Protein AF-A0A969D0G8-F1 (afdb_monomer)

pLDDT: mean 72.3, std 18.14, range [30.75, 92.81]

Foldseek 3Di:
DCDPVNLVCQQCQNPDWDWDDDPHDTAIFGHHHPVLLVVQLVVLVVVLVPDDPVQNDPLSSVLSSLLSRQQVRRDDDPPPDGDGDDSVNSVPDDSVVSVVVSVVVVVSNCVSQPALVPDDPVVNVVVVVVCVVCVPCPVVPDDDPPDDDDPPPPDPD

Nearest PDB structures (foldseek):
  7wb4-assembly1_G  TM=1.552E-01  e=5.369E+00  Xenopus laevis

Secondary structure (DSSP, 8-state):
---HHHHHHHHTTSS--EEEEETTEEEEE-PPPHHHHHHHHHHHHHHHHHS-GGG--HHHHHHHHHHHHHHHHHSPSS-TTSPP--HHHHHTS-HHHHHHHHHHHHHHHHHHS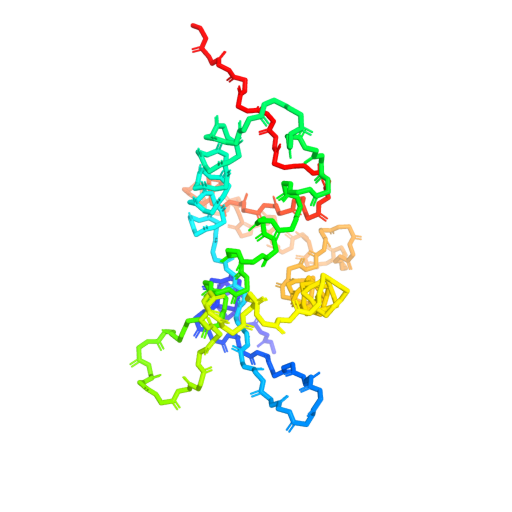--GGGS-HHHHHHHHHHHHH-TTSGGG------SSSPPP-----

Sequence (157 aa):
MVEFAQLENMRLGVDYKAPVQLRGFTLTLRPLSVAETIQICSEVNQEWLKLPEFARTGIMQNTLMAQKTLVKASTPSPDIYSPQITEMVLQNMTPDEIIFLYNEYRIICERVNPSLEELPRDKLDELVEEIKKNKFTRDRLIFFAIGESCPPFIKQS

Solvent-accessible surface area (backbone atoms only — not comparable to full-atom values): 9476 Å² total; per-residue (Å²): 132,84,52,70,68,55,52,51,32,29,42,51,27,74,75,37,71,46,80,46,78,56,98,91,44,79,38,50,36,27,42,64,31,68,70,56,50,52,48,45,55,52,52,42,50,56,53,49,69,71,45,58,76,94,64,63,42,72,67,51,52,52,49,49,44,38,50,53,49,49,32,58,24,18,51,69,70,95,64,89,78,68,75,59,51,46,71,72,59,57,71,74,47,55,71,68,57,50,51,49,53,40,48,54,51,48,55,55,40,41,74,61,54,63,57,77,86,76,48,57,66,73,59,48,53,52,52,52,53,54,46,66,73,37,72,83,48,62,90,65,68,79,80,81,77,93,61,84,73,82,76,76,84,74,77,84,124

Radius of gyration: 17.48 Å; Cα contacts (8 Å, |Δi|>4): 129; chains: 1; bounding box: 47×29×49 Å

Structure (mmCIF, N/CA/C/O backbone):
data_AF-A0A969D0G8-F1
#
_entry.id   AF-A0A969D0G8-F1
#
loop_
_atom_site.group_PDB
_atom_site.id
_atom_site.type_symbol
_atom_site.label_atom_id
_atom_site.label_alt_id
_atom_site.label_comp_id
_atom_site.label_asym_id
_atom_site.label_entity_id
_atom_site.label_seq_id
_atom_site.pdbx_PDB_ins_code
_atom_site.Cartn_x
_atom_site.Cartn_y
_atom_site.Cartn_z
_atom_site.occupancy
_atom_site.B_iso_or_equiv
_atom_site.auth_seq_id
_atom_site.auth_comp_id
_atom_site.auth_asym_id
_atom_site.auth_atom_id
_atom_site.pdbx_PDB_model_num
ATOM 1 N N . MET A 1 1 ? 11.015 -8.004 -25.231 1.00 43.97 1 MET A N 1
ATOM 2 C CA . MET A 1 1 ? 11.940 -7.316 -24.310 1.00 43.97 1 MET A CA 1
ATOM 3 C C . MET A 1 1 ? 11.151 -6.198 -23.665 1.00 43.97 1 MET A C 1
ATOM 5 O O . MET A 1 1 ? 10.588 -5.410 -24.405 1.00 43.97 1 MET A O 1
ATOM 9 N N . VAL A 1 2 ? 11.007 -6.201 -22.340 1.00 47.03 2 VAL A N 1
ATOM 10 C CA . VAL A 1 2 ? 10.429 -5.062 -21.608 1.00 47.03 2 VAL A CA 1
ATOM 11 C C . VAL A 1 2 ? 11.607 -4.140 -21.325 1.00 47.03 2 VAL A C 1
ATOM 13 O O . VAL A 1 2 ? 12.537 -4.559 -20.638 1.00 47.03 2 VAL A O 1
ATOM 16 N N . GLU A 1 3 ? 11.633 -2.966 -21.950 1.00 57.12 3 GLU A N 1
ATOM 17 C CA . GLU A 1 3 ? 12.710 -1.987 -21.772 1.00 57.12 3 GLU A CA 1
ATOM 18 C C . GLU A 1 3 ? 12.730 -1.501 -20.314 1.00 57.12 3 GLU A C 1
ATOM 20 O O . GLU A 1 3 ? 11.678 -1.364 -19.691 1.00 57.12 3 GLU A O 1
ATOM 25 N N . PHE A 1 4 ? 13.911 -1.239 -19.748 1.00 56.66 4 PHE A N 1
ATOM 26 C CA . PHE A 1 4 ? 14.074 -0.798 -18.352 1.00 56.66 4 PHE A CA 1
ATOM 27 C C . PHE A 1 4 ? 13.173 0.402 -17.997 1.00 56.66 4 PHE A C 1
ATOM 29 O O . PHE A 1 4 ? 12.558 0.430 -16.931 1.00 56.66 4 PHE A O 1
ATOM 36 N N . ALA A 1 5 ? 12.994 1.331 -18.941 1.00 54.06 5 ALA A N 1
ATOM 37 C CA . ALA A 1 5 ? 12.081 2.467 -18.816 1.00 54.06 5 ALA A CA 1
ATOM 38 C C . ALA A 1 5 ? 10.612 2.047 -18.606 1.00 54.06 5 ALA A C 1
ATOM 40 O O . ALA A 1 5 ? 9.887 2.676 -17.842 1.00 54.06 5 ALA A O 1
ATOM 41 N N . GLN A 1 6 ? 10.175 0.950 -19.229 1.00 53.09 6 GLN A N 1
ATOM 42 C CA . GLN A 1 6 ? 8.824 0.418 -19.072 1.00 53.09 6 GLN A CA 1
ATOM 43 C C . GLN A 1 6 ? 8.626 -0.183 -17.672 1.00 53.09 6 GLN A C 1
ATOM 45 O O . GLN A 1 6 ? 7.594 0.047 -17.050 1.00 53.09 6 GLN A O 1
ATOM 50 N N . LEU A 1 7 ? 9.629 -0.882 -17.126 1.00 57.88 7 LEU A N 1
ATOM 51 C CA . LEU A 1 7 ? 9.601 -1.360 -15.735 1.00 57.88 7 LEU A CA 1
ATOM 52 C C . LEU A 1 7 ? 9.596 -0.203 -14.728 1.00 57.88 7 LEU A C 1
ATOM 54 O O . LEU A 1 7 ? 8.878 -0.260 -13.731 1.00 57.88 7 LEU A O 1
ATOM 58 N N . GLU A 1 8 ? 10.359 0.859 -14.983 1.00 58.69 8 GLU A N 1
ATOM 59 C CA . GLU A 1 8 ? 10.388 2.049 -14.128 1.00 58.69 8 GLU A CA 1
ATOM 60 C C . GLU A 1 8 ? 9.043 2.794 -14.162 1.00 58.69 8 GLU A C 1
ATOM 62 O O . GLU A 1 8 ? 8.497 3.122 -13.109 1.00 58.69 8 GLU A O 1
ATOM 67 N N . ASN A 1 9 ? 8.422 2.939 -15.336 1.00 58.00 9 ASN A N 1
ATOM 68 C CA . ASN A 1 9 ? 7.080 3.513 -15.466 1.00 58.00 9 ASN A CA 1
ATOM 69 C C . ASN A 1 9 ? 5.995 2.670 -14.780 1.00 58.00 9 ASN A C 1
ATOM 71 O O . ASN A 1 9 ? 5.063 3.220 -14.185 1.00 58.00 9 ASN A O 1
ATOM 75 N N . MET A 1 10 ? 6.103 1.338 -14.832 1.00 59.94 10 MET A N 1
ATOM 76 C CA . MET A 1 10 ? 5.208 0.441 -14.097 1.00 59.94 10 MET A CA 1
ATOM 77 C C . MET A 1 10 ? 5.383 0.598 -12.580 1.00 59.94 10 MET A C 1
ATOM 79 O O . MET A 1 10 ? 4.391 0.670 -11.856 1.00 59.94 10 MET A O 1
ATOM 83 N N . ARG A 1 11 ? 6.627 0.722 -12.098 1.00 59.34 11 ARG A N 1
ATOM 84 C CA . ARG A 1 11 ? 6.957 0.941 -10.675 1.00 59.34 11 ARG A CA 1
ATOM 85 C C . ARG A 1 11 ? 6.510 2.301 -10.152 1.00 59.34 11 ARG A C 1
ATOM 87 O O . ARG A 1 11 ? 6.150 2.420 -8.988 1.00 59.34 11 ARG A O 1
ATOM 94 N N . LEU A 1 12 ? 6.515 3.319 -11.006 1.00 60.12 12 LEU A N 1
ATOM 95 C CA . LEU A 1 12 ? 6.008 4.651 -10.682 1.00 60.12 12 LEU A CA 1
ATOM 96 C C . LEU A 1 12 ? 4.475 4.745 -10.791 1.00 60.12 12 LEU A C 1
ATOM 98 O O . LEU A 1 12 ? 3.910 5.802 -10.515 1.00 60.12 12 LEU A O 1
ATOM 102 N N . GLY A 1 13 ? 3.796 3.663 -11.197 1.00 55.19 13 GLY A N 1
ATOM 103 C CA . GLY A 1 13 ? 2.347 3.650 -11.401 1.00 55.19 13 GLY A CA 1
ATOM 104 C C . GLY A 1 13 ? 1.882 4.544 -12.553 1.00 55.19 13 GLY A C 1
ATOM 105 O O . GLY A 1 13 ? 0.709 4.914 -12.599 1.00 55.19 13 GLY A O 1
ATOM 106 N N . VAL A 1 14 ? 2.793 4.908 -13.462 1.00 60.50 14 VAL A N 1
ATOM 107 C CA . VAL A 1 14 ? 2.511 5.745 -14.636 1.00 60.50 14 VAL A CA 1
ATOM 108 C C . VAL A 1 14 ? 1.756 4.922 -15.681 1.00 60.50 14 VAL A C 1
ATOM 110 O O . VAL A 1 14 ? 0.711 5.363 -16.153 1.00 60.50 14 VAL A O 1
ATOM 113 N N . ASP A 1 15 ? 2.216 3.692 -15.938 1.00 61.50 15 ASP A N 1
ATOM 114 C CA . ASP A 1 15 ? 1.677 2.831 -17.005 1.00 61.50 15 ASP A CA 1
ATOM 115 C C . ASP A 1 15 ? 0.972 1.560 -16.495 1.00 61.50 15 ASP A C 1
ATOM 117 O O . ASP A 1 15 ? 0.238 0.916 -17.246 1.00 61.50 15 ASP A O 1
ATOM 121 N N . TYR A 1 16 ? 1.159 1.179 -15.224 1.00 69.75 16 TYR A N 1
ATOM 122 C CA . TYR A 1 16 ? 0.547 -0.034 -14.673 1.00 69.75 16 TYR A CA 1
ATOM 123 C C . TYR A 1 16 ? -0.677 0.278 -13.817 1.00 69.75 16 TYR A C 1
ATOM 125 O O . TYR A 1 16 ? -0.577 0.836 -12.723 1.00 69.75 16 TYR A O 1
ATOM 133 N N . LYS A 1 17 ? -1.838 -0.130 -14.326 1.00 77.12 17 LYS A N 1
ATOM 134 C CA . LYS A 1 17 ? -3.137 -0.042 -13.664 1.00 77.12 17 LYS A CA 1
ATOM 135 C C . LYS A 1 17 ? -3.738 -1.446 -13.635 1.00 77.12 17 LYS A C 1
ATOM 137 O O . LYS A 1 17 ? -3.887 -2.071 -14.683 1.00 77.12 17 LYS A O 1
ATOM 142 N N . ALA A 1 18 ? -4.065 -1.946 -12.451 1.00 81.38 18 ALA A N 1
ATOM 143 C CA . ALA A 1 18 ? -4.612 -3.280 -12.259 1.00 81.38 18 ALA A CA 1
ATOM 144 C C . ALA A 1 18 ? -6.055 -3.199 -11.732 1.00 81.38 18 ALA A C 1
ATOM 146 O O . ALA A 1 18 ? -6.307 -2.481 -10.758 1.00 81.38 18 ALA A O 1
ATOM 147 N N . PRO A 1 19 ? -7.010 -3.910 -12.360 1.00 84.56 19 PRO A N 1
ATOM 148 C CA . PRO A 1 19 ? -8.371 -3.985 -11.862 1.00 84.56 19 PRO A CA 1
ATOM 149 C C . PRO A 1 19 ? -8.454 -4.946 -10.667 1.00 84.56 19 PRO A C 1
ATOM 151 O O . PRO A 1 19 ? -8.012 -6.090 -10.753 1.00 84.56 19 PRO A O 1
ATOM 154 N N . VAL A 1 20 ? -9.070 -4.500 -9.577 1.00 85.38 20 VAL A N 1
ATOM 155 C CA . VAL A 1 20 ? -9.426 -5.301 -8.400 1.00 85.38 20 VAL A CA 1
ATOM 156 C C . VAL A 1 20 ? -10.944 -5.359 -8.307 1.00 85.38 20 VAL A C 1
ATOM 158 O O . VAL A 1 20 ? -11.614 -4.328 -8.367 1.00 85.38 20 VAL A O 1
ATOM 161 N N . GLN A 1 21 ? -11.502 -6.561 -8.178 1.00 82.88 21 GLN A N 1
ATOM 162 C CA . GLN A 1 21 ? -12.945 -6.750 -8.050 1.00 82.88 21 GLN A CA 1
ATOM 163 C C . GLN A 1 21 ? -13.342 -6.946 -6.589 1.00 82.88 21 GLN A C 1
ATOM 165 O O . GLN A 1 21 ? -12.791 -7.797 -5.897 1.00 82.88 21 GLN A O 1
ATOM 170 N N . LEU A 1 22 ? -14.352 -6.201 -6.142 1.00 81.75 22 LEU A N 1
ATOM 171 C CA . LEU A 1 22 ? -14.972 -6.374 -4.832 1.00 81.75 22 LEU A CA 1
ATOM 172 C C . LEU A 1 22 ? -16.491 -6.252 -4.962 1.00 81.75 22 LEU A C 1
ATOM 174 O O . LEU A 1 22 ? -16.998 -5.231 -5.422 1.00 81.75 22 LEU A O 1
ATOM 178 N N . ARG A 1 23 ? -17.226 -7.297 -4.554 1.00 76.19 23 ARG A N 1
ATOM 179 C CA . ARG A 1 23 ? -18.706 -7.323 -4.498 1.00 76.19 23 ARG A CA 1
ATOM 180 C C . ARG A 1 23 ? -19.405 -6.803 -5.773 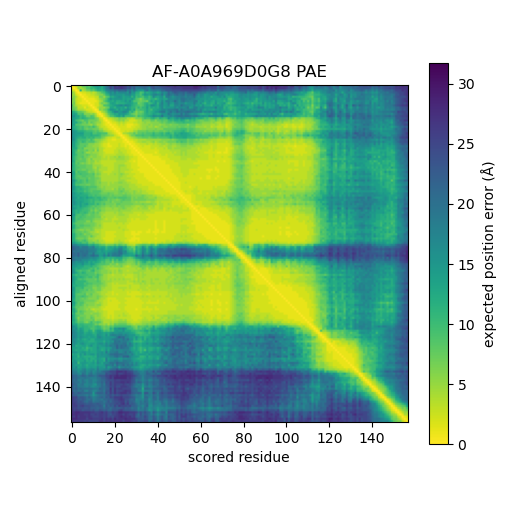1.00 76.19 23 ARG A C 1
ATOM 182 O O . ARG A 1 23 ? -20.432 -6.139 -5.695 1.00 76.19 23 ARG A O 1
ATOM 189 N N . GLY A 1 24 ? -18.851 -7.113 -6.948 1.00 74.94 24 GLY A N 1
ATOM 190 C CA . GLY A 1 24 ? -19.417 -6.715 -8.244 1.00 74.94 24 GLY A CA 1
ATOM 191 C C . GLY A 1 24 ? -18.999 -5.328 -8.747 1.00 74.94 24 GLY A C 1
ATOM 192 O O . GLY A 1 24 ? -19.413 -4.935 -9.834 1.00 74.94 24 GLY A O 1
ATOM 193 N N . PHE A 1 25 ? -18.148 -4.607 -8.014 1.00 76.00 25 PHE A N 1
ATOM 194 C CA . PHE A 1 25 ? -17.510 -3.374 -8.473 1.00 76.00 25 PHE A CA 1
ATOM 195 C C . PHE A 1 25 ? -16.063 -3.652 -8.879 1.00 76.00 25 PHE A C 1
ATOM 197 O O . PHE A 1 25 ? -15.372 -4.439 -8.234 1.00 76.00 25 PHE A O 1
ATOM 204 N N . THR A 1 26 ? -15.605 -3.002 -9.950 1.00 81.00 26 THR A N 1
ATOM 205 C CA . THR A 1 26 ? -14.203 -3.054 -10.386 1.00 81.00 26 THR A CA 1
ATOM 206 C C . THR A 1 26 ? -13.535 -1.729 -10.056 1.00 81.00 26 THR A C 1
ATOM 208 O O . THR A 1 26 ? -13.987 -0.673 -10.497 1.00 81.00 26 THR A O 1
ATOM 211 N N . LEU A 1 27 ? -12.469 -1.800 -9.271 1.00 82.44 27 LEU A N 1
ATOM 212 C CA . LEU A 1 27 ? -11.631 -0.680 -8.872 1.00 82.44 27 LEU A CA 1
ATOM 213 C C . LEU A 1 27 ? -10.321 -0.765 -9.636 1.00 82.44 27 LEU A C 1
ATOM 215 O O . LEU A 1 27 ? -9.783 -1.851 -9.813 1.00 82.44 27 LEU A O 1
ATOM 219 N N . THR A 1 28 ? -9.787 0.368 -10.065 1.00 84.75 28 THR A N 1
ATOM 220 C CA . THR A 1 28 ? -8.488 0.404 -10.736 1.00 84.75 28 THR A CA 1
ATOM 221 C C . THR A 1 28 ? -7.456 0.931 -9.759 1.00 84.75 28 THR A C 1
ATOM 223 O O . THR A 1 28 ? -7.570 2.065 -9.301 1.00 84.75 28 THR A O 1
ATOM 226 N N . LEU A 1 29 ? -6.451 0.117 -9.445 1.00 86.56 29 LEU A N 1
ATOM 227 C CA . LEU A 1 29 ? -5.351 0.497 -8.566 1.00 86.56 29 LEU A CA 1
ATOM 228 C C . LEU A 1 29 ? -4.053 0.604 -9.357 1.00 86.56 29 LEU A C 1
ATOM 230 O O . LEU A 1 29 ? -3.801 -0.189 -10.266 1.00 86.56 29 LEU A O 1
ATOM 234 N N . ARG A 1 30 ? -3.207 1.561 -8.982 1.00 86.19 30 ARG A N 1
ATOM 235 C CA . ARG A 1 30 ? -1.826 1.652 -9.463 1.00 86.19 30 ARG A CA 1
ATOM 236 C C . ARG A 1 30 ? -0.838 1.467 -8.313 1.00 86.19 30 ARG A C 1
ATOM 238 O O . ARG A 1 30 ? -1.141 1.893 -7.198 1.00 86.19 30 ARG A O 1
ATOM 245 N N . PRO A 1 31 ? 0.353 0.912 -8.577 1.00 84.88 31 PRO A N 1
ATOM 246 C CA . PRO A 1 31 ? 1.470 0.985 -7.649 1.00 84.88 31 PRO A CA 1
ATOM 247 C C . PRO A 1 31 ? 1.774 2.441 -7.288 1.00 84.88 31 PRO A C 1
ATOM 249 O O . PRO A 1 31 ? 1.722 3.336 -8.138 1.00 84.88 31 PRO A O 1
ATOM 252 N N . LEU A 1 32 ? 2.078 2.681 -6.018 1.00 83.81 32 LEU A N 1
ATOM 253 C CA . LEU A 1 32 ? 2.500 3.993 -5.552 1.00 83.81 32 LEU A CA 1
ATOM 254 C C . LEU A 1 32 ? 4.008 4.159 -5.681 1.00 83.81 32 LEU A C 1
ATOM 256 O O . LEU A 1 32 ? 4.781 3.238 -5.421 1.00 83.81 32 LEU A O 1
ATOM 260 N N . SER A 1 33 ? 4.427 5.378 -6.008 1.00 79.50 33 SER A N 1
ATOM 261 C CA . SER A 1 33 ? 5.837 5.744 -5.945 1.00 79.50 33 SER A CA 1
ATOM 262 C C . SER A 1 33 ? 6.344 5.778 -4.493 1.00 79.50 33 SER A C 1
ATOM 264 O O . SER A 1 33 ? 5.577 5.824 -3.524 1.00 79.50 33 SER A O 1
ATOM 266 N N . VAL A 1 34 ? 7.668 5.808 -4.319 1.00 75.75 34 VAL A N 1
ATOM 267 C CA . VAL A 1 34 ? 8.291 5.936 -2.987 1.00 75.75 34 VAL A CA 1
ATOM 268 C C . VAL A 1 34 ? 7.907 7.232 -2.305 1.00 75.75 34 VAL A C 1
ATOM 270 O O . VAL A 1 34 ? 7.601 7.223 -1.118 1.00 75.75 34 VAL A O 1
ATOM 273 N N . ALA A 1 35 ? 7.900 8.339 -3.047 1.00 78.50 35 ALA A N 1
ATOM 274 C CA . ALA A 1 35 ? 7.533 9.636 -2.496 1.00 78.50 35 ALA A CA 1
ATOM 275 C C . ALA A 1 35 ? 6.105 9.606 -1.933 1.00 78.50 35 ALA A C 1
ATOM 277 O O . ALA A 1 35 ? 5.869 10.082 -0.825 1.00 78.50 35 ALA A O 1
ATOM 278 N N . GLU A 1 36 ? 5.178 8.967 -2.649 1.00 83.88 36 GLU A N 1
ATOM 279 C CA . GLU A 1 36 ? 3.798 8.797 -2.190 1.00 83.88 36 GLU A CA 1
ATOM 280 C C . GLU A 1 36 ? 3.705 7.867 -0.979 1.00 83.88 36 GLU A C 1
ATOM 282 O O . GLU A 1 36 ? 2.997 8.176 -0.026 1.00 83.88 36 GLU A O 1
ATOM 287 N N . THR A 1 37 ? 4.456 6.765 -0.971 1.00 84.81 37 THR A N 1
ATOM 288 C CA . THR A 1 37 ? 4.497 5.839 0.172 1.00 84.81 37 THR A CA 1
ATOM 289 C C . THR A 1 37 ? 5.061 6.510 1.430 1.00 84.81 37 THR A C 1
ATOM 291 O O . THR A 1 37 ? 4.496 6.367 2.514 1.00 84.81 37 THR A O 1
ATOM 294 N N . ILE A 1 38 ? 6.138 7.293 1.305 1.00 83.81 38 ILE A N 1
ATOM 295 C CA . ILE A 1 38 ? 6.719 8.065 2.415 1.00 83.81 38 ILE A CA 1
ATOM 296 C C . ILE A 1 38 ? 5.723 9.111 2.917 1.00 83.81 38 ILE A C 1
ATOM 298 O O . ILE A 1 38 ? 5.555 9.262 4.130 1.00 83.81 38 ILE A O 1
ATOM 302 N N . GLN A 1 39 ? 5.048 9.810 2.000 1.00 86.44 39 GLN A N 1
ATOM 303 C CA . GLN A 1 39 ? 4.005 10.770 2.348 1.00 86.44 39 GLN A CA 1
ATOM 304 C C . GLN A 1 39 ? 2.897 10.092 3.165 1.00 86.44 39 GLN A C 1
ATOM 306 O O . GLN A 1 39 ? 2.556 10.582 4.239 1.00 86.44 39 GLN A O 1
ATOM 311 N N . ILE A 1 40 ? 2.414 8.928 2.724 1.00 89.44 40 ILE A N 1
ATOM 312 C CA . ILE A 1 40 ? 1.397 8.156 3.447 1.00 89.44 40 ILE A CA 1
ATOM 313 C C . ILE A 1 40 ? 1.899 7.722 4.829 1.00 89.44 40 ILE A C 1
ATOM 315 O O . ILE A 1 40 ? 1.195 7.943 5.809 1.00 89.44 40 ILE A O 1
ATOM 319 N N . CYS A 1 41 ? 3.114 7.166 4.955 1.00 88.12 41 CYS A N 1
ATOM 320 C CA . CYS A 1 41 ? 3.682 6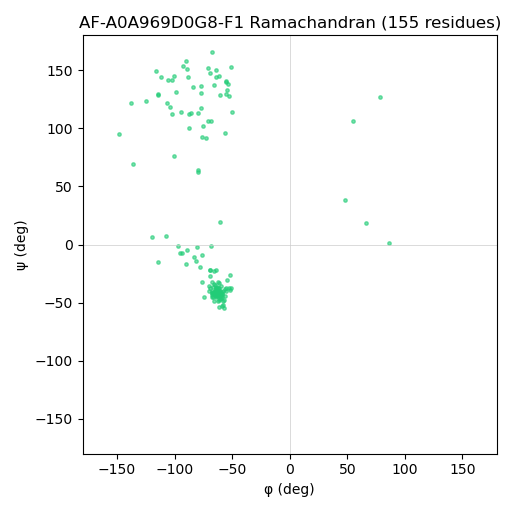.826 6.272 1.00 88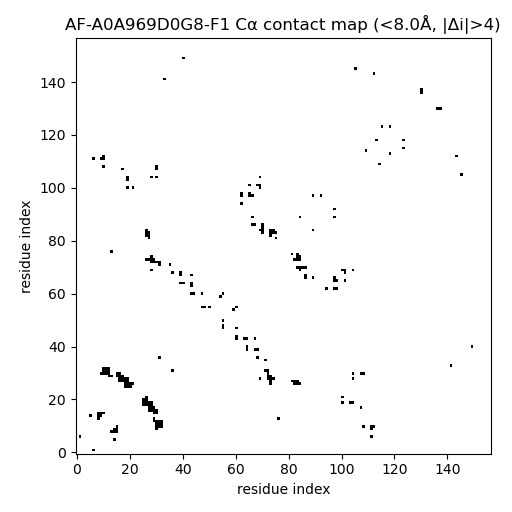.12 41 CYS A CA 1
ATOM 321 C C . CYS A 1 41 ? 3.712 8.055 7.200 1.00 88.12 41 CYS A C 1
ATOM 323 O O . CYS A 1 41 ? 3.418 7.937 8.390 1.00 88.12 41 CYS A O 1
ATOM 325 N N . SER A 1 42 ? 4.051 9.237 6.676 1.00 90.19 42 SER A N 1
ATOM 326 C CA . SER A 1 42 ? 4.054 10.477 7.459 1.00 90.19 42 SER A CA 1
ATOM 327 C C . SER A 1 42 ? 2.646 10.873 7.915 1.00 90.19 42 SER A C 1
ATOM 329 O O . SER A 1 42 ? 2.437 11.116 9.104 1.00 90.19 42 SER A O 1
ATOM 331 N N . GLU A 1 43 ? 1.674 10.874 7.001 1.00 91.38 43 GLU A N 1
ATOM 332 C CA . GLU A 1 43 ? 0.271 11.204 7.282 1.00 91.38 43 GLU A CA 1
ATOM 333 C C . GLU A 1 43 ? -0.342 10.239 8.308 1.00 91.38 43 GLU A C 1
ATOM 335 O O . GLU A 1 43 ? -0.910 10.677 9.310 1.00 91.38 43 GLU A O 1
ATOM 340 N N . VAL A 1 44 ? -0.140 8.931 8.125 1.00 91.44 44 VAL A N 1
ATOM 341 C CA . VAL A 1 44 ? -0.617 7.887 9.045 1.00 91.44 44 VAL A CA 1
ATOM 342 C C . VAL A 1 44 ? -0.009 8.064 10.431 1.00 91.44 44 VAL A C 1
ATOM 344 O O . VAL A 1 44 ? -0.725 7.987 11.424 1.00 91.44 44 VAL A O 1
ATOM 347 N N . ASN A 1 45 ? 1.292 8.350 10.528 1.00 90.12 45 ASN A N 1
ATOM 348 C CA . ASN A 1 45 ? 1.932 8.589 11.821 1.00 90.12 45 ASN A CA 1
ATOM 349 C C . ASN A 1 45 ? 1.367 9.834 12.518 1.00 90.12 45 ASN A C 1
ATOM 351 O O . ASN A 1 45 ? 1.142 9.810 13.728 1.00 90.12 45 ASN A O 1
ATOM 355 N N . GLN A 1 46 ? 1.100 10.913 11.778 1.00 92.44 46 GLN A N 1
ATOM 356 C CA . GLN A 1 46 ? 0.481 12.112 12.345 1.00 92.44 46 GLN A CA 1
ATOM 357 C C . GLN A 1 46 ? -0.944 11.846 12.840 1.00 92.44 46 GLN A C 1
ATOM 359 O O . GLN A 1 46 ? -1.316 12.336 13.905 1.00 92.44 46 GLN A O 1
ATOM 364 N N . GLU A 1 47 ? -1.745 11.084 12.095 1.00 91.88 47 GLU A N 1
ATOM 365 C CA . GLU A 1 47 ? -3.099 10.702 12.508 1.00 91.88 47 GLU A CA 1
ATOM 366 C C . GLU A 1 47 ? -3.079 9.751 13.707 1.00 91.88 47 GLU A C 1
ATOM 368 O O . GLU A 1 47 ? -3.790 9.974 14.686 1.00 91.88 47 GLU A O 1
ATOM 373 N N . TRP A 1 48 ? -2.194 8.757 13.696 1.00 90.31 48 TRP A N 1
ATOM 374 C CA . TRP A 1 48 ? -2.027 7.803 14.788 1.00 90.31 48 TRP A CA 1
ATOM 375 C C . TRP A 1 48 ? -1.608 8.485 16.099 1.00 90.31 48 TRP A C 1
ATOM 377 O O . TRP A 1 48 ? -2.132 8.163 17.165 1.00 90.31 48 TRP A O 1
ATOM 387 N N . LEU A 1 49 ? -0.735 9.497 16.035 1.00 90.88 49 LEU A N 1
ATOM 388 C CA . LEU A 1 49 ? -0.343 10.296 17.201 1.00 90.88 49 LEU A CA 1
ATOM 389 C C . LEU A 1 49 ? -1.468 11.200 17.734 1.00 90.88 49 LEU A C 1
ATOM 391 O O . LEU A 1 49 ? -1.432 11.573 18.907 1.00 90.88 49 LEU A O 1
ATOM 395 N N . LYS A 1 50 ? -2.474 11.546 16.922 1.00 92.81 50 LYS A N 1
ATOM 396 C CA . LYS A 1 50 ? -3.653 12.307 17.381 1.00 92.81 50 LYS A CA 1
ATOM 397 C C . LYS A 1 50 ? -4.659 11.432 18.129 1.00 92.81 50 LYS A C 1
ATOM 399 O O . LYS A 1 50 ? -5.478 11.964 18.875 1.00 92.81 50 LYS A O 1
ATOM 404 N N . LEU A 1 51 ? -4.602 10.111 17.955 1.00 89.88 51 LEU A N 1
ATOM 405 C CA . LEU A 1 51 ? -5.474 9.186 18.671 1.00 89.88 51 LEU A CA 1
ATOM 406 C C . LEU A 1 51 ? -5.120 9.139 20.165 1.00 89.88 51 LEU A C 1
ATOM 408 O O . LEU A 1 51 ? -3.941 9.269 20.526 1.00 89.88 51 LEU A O 1
ATOM 412 N N . PRO A 1 52 ? -6.115 8.919 21.044 1.00 92.19 52 PRO A N 1
ATOM 413 C CA . PRO A 1 52 ? -5.859 8.686 22.456 1.00 92.19 52 PRO A CA 1
ATOM 414 C C . PRO A 1 52 ? -5.070 7.386 22.646 1.00 92.19 52 PRO A C 1
ATOM 416 O O . PRO A 1 52 ? -5.196 6.450 21.860 1.00 92.19 52 PRO A O 1
ATOM 419 N N . GLU A 1 53 ? -4.259 7.316 23.701 1.00 89.94 53 GLU A N 1
ATOM 420 C CA . GLU A 1 53 ? -3.284 6.236 23.908 1.00 89.94 53 GLU A CA 1
ATOM 421 C C . GLU A 1 53 ? -3.913 4.834 23.895 1.00 89.94 53 GLU A C 1
ATOM 423 O O . GLU A 1 53 ? -3.381 3.927 23.263 1.00 89.94 53 GLU A O 1
ATOM 428 N N . PHE A 1 54 ? -5.109 4.676 24.471 1.00 90.50 54 PHE A N 1
ATOM 429 C CA . PHE A 1 54 ? -5.837 3.401 24.470 1.00 90.50 54 PHE A CA 1
ATOM 430 C C . PHE A 1 54 ? -6.259 2.921 23.068 1.00 90.50 54 PHE A C 1
ATOM 432 O O . PHE A 1 54 ? -6.517 1.736 22.877 1.00 90.50 54 PHE A O 1
ATOM 439 N N . ALA A 1 55 ? -6.347 3.825 22.088 1.00 85.69 55 ALA A N 1
ATOM 440 C CA . ALA A 1 55 ? -6.725 3.514 20.710 1.00 85.69 55 ALA A CA 1
ATOM 441 C C . ALA A 1 55 ? -5.510 3.291 19.789 1.00 85.69 55 ALA A C 1
ATOM 443 O O . ALA A 1 55 ? -5.676 2.864 18.644 1.00 85.69 55 ALA A O 1
ATOM 444 N N . ARG A 1 56 ? -4.284 3.544 20.272 1.00 90.00 56 ARG A N 1
ATOM 445 C CA . ARG A 1 56 ? -3.028 3.404 19.515 1.00 90.00 56 ARG A CA 1
ATOM 446 C C . ARG A 1 56 ? -2.566 1.951 19.433 1.00 90.00 56 ARG A C 1
ATOM 448 O O . ARG A 1 56 ? -1.510 1.573 19.929 1.00 90.00 56 ARG A O 1
ATOM 455 N N . THR A 1 57 ? -3.368 1.125 18.779 1.00 89.69 57 THR A N 1
ATOM 456 C CA . THR A 1 57 ? -3.037 -0.281 18.527 1.00 89.69 57 THR A CA 1
ATOM 457 C C . THR A 1 57 ? -2.347 -0.446 17.172 1.00 89.69 57 THR A C 1
ATOM 459 O O . THR A 1 57 ? -2.572 0.343 16.250 1.00 89.69 57 THR A O 1
ATOM 462 N N . GLY A 1 58 ? -1.530 -1.494 17.022 1.00 85.56 58 GLY A N 1
ATOM 463 C CA . GLY A 1 58 ? -0.917 -1.831 15.729 1.00 85.56 58 GLY A CA 1
ATOM 464 C C . GLY A 1 58 ? -1.959 -2.160 14.653 1.00 85.56 58 GLY A C 1
ATOM 465 O O . GLY A 1 58 ? -1.791 -1.799 13.494 1.00 85.56 58 GLY A O 1
ATOM 466 N N . ILE A 1 59 ? -3.092 -2.752 15.048 1.00 86.56 59 ILE A N 1
ATOM 467 C CA . ILE A 1 59 ? -4.222 -3.033 14.149 1.00 86.56 59 ILE A CA 1
ATOM 468 C C . ILE A 1 59 ? -4.790 -1.729 13.577 1.00 86.56 59 ILE A C 1
ATOM 470 O O . ILE A 1 59 ? -5.021 -1.631 12.372 1.00 86.56 59 ILE A O 1
ATOM 474 N N . MET A 1 60 ? -4.969 -0.710 14.422 1.00 85.94 60 MET A N 1
ATOM 475 C CA . MET A 1 60 ? -5.451 0.598 13.983 1.00 85.94 60 MET A CA 1
ATOM 476 C C . MET A 1 60 ? -4.458 1.267 13.029 1.00 85.94 60 MET A C 1
ATOM 478 O O . MET A 1 60 ? -4.859 1.768 11.983 1.00 85.94 60 MET A O 1
ATOM 482 N N . GLN A 1 61 ? -3.159 1.224 13.339 1.00 86.94 61 GLN A N 1
ATOM 483 C CA . GLN A 1 61 ? -2.120 1.770 12.460 1.00 86.94 61 GLN A CA 1
ATOM 484 C C . GLN A 1 61 ? -2.114 1.083 11.086 1.00 86.94 61 GLN A C 1
ATOM 486 O O . GLN A 1 61 ? -2.070 1.761 10.062 1.00 86.94 61 GLN A O 1
ATOM 491 N N . ASN A 1 62 ? -2.222 -0.249 11.058 1.00 86.62 62 ASN A N 1
ATOM 492 C CA . ASN A 1 62 ? -2.297 -1.025 9.819 1.00 86.62 62 ASN A CA 1
ATOM 493 C C . ASN A 1 62 ? -3.562 -0.703 9.017 1.00 86.62 62 ASN A C 1
ATOM 495 O O . ASN A 1 62 ? -3.510 -0.613 7.793 1.00 86.62 62 ASN A O 1
ATOM 499 N N . THR A 1 63 ? -4.688 -0.490 9.699 1.00 88.19 63 THR A N 1
ATOM 500 C CA . THR A 1 63 ? -5.954 -0.124 9.053 1.00 88.19 63 THR A CA 1
ATOM 501 C C . THR A 1 63 ? -5.871 1.274 8.438 1.00 88.19 63 THR A C 1
ATOM 503 O O . THR A 1 63 ? -6.237 1.447 7.278 1.00 88.19 63 THR A O 1
ATOM 506 N N . LEU A 1 64 ? -5.327 2.254 9.168 1.00 89.88 64 LEU A N 1
ATOM 507 C CA . LEU A 1 64 ? -5.095 3.613 8.661 1.00 89.88 64 LEU A CA 1
ATOM 508 C C . LEU A 1 64 ? -4.144 3.613 7.460 1.00 89.88 64 LEU A C 1
ATOM 510 O O . LEU A 1 64 ? -4.409 4.278 6.459 1.00 89.88 64 LEU A O 1
ATOM 514 N N . MET A 1 65 ? -3.068 2.825 7.537 1.00 91.12 65 MET A N 1
ATOM 515 C CA . MET A 1 65 ? -2.140 2.624 6.426 1.00 91.12 65 MET A CA 1
ATOM 516 C C . MET A 1 65 ? -2.864 2.088 5.192 1.00 91.12 65 MET A C 1
ATOM 518 O O . MET A 1 65 ? -2.815 2.711 4.134 1.00 91.12 65 MET A O 1
ATOM 522 N N . ALA A 1 66 ? -3.592 0.979 5.343 1.00 91.00 66 ALA A N 1
ATOM 523 C CA . ALA A 1 66 ? -4.345 0.369 4.255 1.00 91.00 66 ALA A CA 1
ATOM 524 C C . ALA A 1 66 ? -5.334 1.359 3.624 1.00 91.00 66 ALA A C 1
ATOM 526 O O . ALA A 1 66 ? -5.390 1.477 2.400 1.00 91.00 66 ALA A O 1
ATOM 527 N N . GLN A 1 67 ? -6.061 2.124 4.442 1.00 91.50 67 GLN A N 1
ATOM 528 C CA . GLN A 1 67 ? -7.017 3.117 3.959 1.00 91.50 67 GLN A CA 1
ATOM 529 C C . GLN A 1 67 ? -6.348 4.214 3.125 1.00 91.50 67 GLN A C 1
ATOM 531 O O . GLN A 1 67 ? -6.736 4.438 1.977 1.00 91.50 67 GLN A O 1
ATOM 536 N N . LYS A 1 68 ? -5.316 4.872 3.667 1.00 91.25 68 LYS A N 1
ATOM 537 C CA . LYS A 1 68 ? -4.609 5.960 2.973 1.00 91.25 68 LYS A CA 1
ATOM 538 C C . LYS A 1 68 ? -3.936 5.469 1.692 1.00 91.25 68 LYS A C 1
ATOM 540 O O . LYS A 1 68 ? -4.016 6.139 0.660 1.00 91.25 68 LYS A O 1
ATOM 545 N N . THR A 1 69 ? -3.338 4.277 1.726 1.00 91.25 69 THR A N 1
ATOM 546 C CA . THR A 1 69 ? -2.750 3.651 0.539 1.00 91.25 69 THR A CA 1
ATOM 547 C C . THR A 1 69 ? -3.795 3.374 -0.532 1.00 91.25 69 THR A C 1
ATOM 549 O O . THR A 1 69 ? -3.577 3.761 -1.676 1.00 91.25 69 THR A O 1
ATOM 552 N N . LEU A 1 70 ? -4.938 2.769 -0.194 1.00 91.44 70 LEU A N 1
ATOM 553 C CA . LEU A 1 70 ? -5.984 2.448 -1.171 1.00 91.44 70 LEU A CA 1
ATOM 554 C C . LEU A 1 70 ? -6.588 3.703 -1.814 1.00 91.44 70 LEU A C 1
ATOM 556 O O . LEU A 1 70 ? -6.779 3.729 -3.031 1.00 91.44 70 LEU A O 1
ATOM 560 N N . VAL A 1 71 ? -6.820 4.767 -1.037 1.00 91.12 71 VAL A N 1
ATOM 561 C CA . VAL A 1 71 ? -7.289 6.058 -1.574 1.00 91.12 71 VAL A CA 1
ATOM 562 C C . VAL A 1 71 ? -6.290 6.597 -2.596 1.00 91.12 71 VAL A C 1
ATOM 564 O O . VAL A 1 71 ? -6.652 6.858 -3.748 1.00 91.12 71 VAL A O 1
ATOM 567 N N . LYS A 1 72 ? -5.009 6.690 -2.222 1.00 88.69 72 LYS A N 1
ATOM 568 C CA . LYS A 1 72 ? -3.968 7.220 -3.110 1.00 88.69 72 LYS A CA 1
ATOM 569 C C . LYS A 1 72 ? -3.752 6.338 -4.345 1.00 88.69 72 LYS A C 1
ATOM 571 O O . LYS A 1 72 ? -3.623 6.865 -5.449 1.00 88.69 72 LYS A O 1
ATOM 576 N N . ALA A 1 73 ? -3.762 5.016 -4.175 1.00 88.81 73 ALA A N 1
ATOM 577 C CA . ALA A 1 73 ? -3.563 4.038 -5.245 1.00 88.81 73 ALA A CA 1
ATOM 578 C C . ALA A 1 73 ? -4.733 4.002 -6.236 1.00 88.81 73 ALA A C 1
ATOM 580 O O . ALA A 1 73 ? -4.534 3.674 -7.403 1.00 88.81 73 ALA A O 1
ATOM 581 N N . SER A 1 74 ? -5.938 4.367 -5.794 1.00 87.81 74 SER A N 1
ATOM 582 C CA . SER A 1 74 ? -7.113 4.507 -6.661 1.00 87.81 74 SER A CA 1
ATOM 583 C C . SER A 1 74 ? -7.197 5.859 -7.375 1.00 87.81 74 SER A C 1
ATOM 585 O O . SER A 1 74 ? -8.032 6.037 -8.262 1.00 87.81 74 SER A O 1
ATOM 587 N N . THR A 1 75 ? -6.355 6.830 -6.996 1.00 72.56 75 THR A N 1
ATOM 588 C CA . THR A 1 75 ? -6.382 8.162 -7.601 1.00 72.56 75 THR A CA 1
ATOM 589 C C . THR A 1 75 ? -5.711 8.091 -8.980 1.00 72.56 75 THR A C 1
ATOM 591 O O . THR A 1 75 ? -4.516 7.768 -9.062 1.00 72.56 75 THR A O 1
ATOM 594 N N . PRO A 1 76 ? -6.437 8.375 -10.077 1.00 61.66 76 PRO A N 1
ATOM 595 C CA . PRO A 1 76 ? -5.890 8.310 -11.416 1.00 61.66 76 PRO A CA 1
ATOM 596 C C . PRO A 1 76 ? -4.796 9.376 -11.598 1.00 61.66 76 PRO A C 1
ATOM 598 O O . PRO A 1 76 ? -4.956 10.534 -11.217 1.00 61.66 76 PRO A O 1
ATOM 601 N N . SER A 1 77 ? -3.692 8.975 -12.238 1.00 56.56 77 SER A N 1
ATOM 602 C CA . SER A 1 77 ? -2.901 9.863 -13.116 1.00 56.56 77 SER A CA 1
ATOM 603 C C . SER A 1 77 ? -3.869 10.515 -14.131 1.00 56.56 77 SER A C 1
ATOM 605 O O . SER A 1 77 ? -4.880 9.868 -14.386 1.00 56.56 77 SER A O 1
ATOM 607 N N . PRO A 1 78 ? -3.638 11.721 -14.699 1.00 52.16 78 PRO A N 1
ATOM 608 C CA . PRO A 1 78 ? -4.646 12.732 -15.100 1.00 52.16 78 PRO A CA 1
ATOM 609 C C . PRO A 1 78 ? -5.714 12.360 -16.163 1.00 52.16 78 PRO A C 1
ATOM 611 O O . PRO A 1 78 ? -6.364 13.241 -16.717 1.00 52.16 78 PRO A O 1
ATOM 614 N N . ASP A 1 79 ? -5.966 11.083 -16.420 1.00 52.91 79 ASP A N 1
ATOM 615 C CA . ASP A 1 79 ? -7.116 10.547 -17.137 1.00 52.91 79 ASP A CA 1
ATOM 616 C C . ASP A 1 79 ? -8.374 10.583 -16.242 1.00 52.91 79 ASP A C 1
ATOM 618 O O . ASP A 1 79 ? -8.590 9.759 -15.351 1.00 52.91 79 ASP A O 1
ATOM 622 N N . ILE A 1 80 ? -9.220 11.576 -16.497 1.00 54.88 80 ILE A N 1
ATOM 623 C CA . ILE A 1 80 ? -10.246 12.151 -15.603 1.00 54.88 80 ILE A CA 1
ATOM 624 C C . ILE A 1 80 ? -11.459 11.247 -15.258 1.00 54.88 80 ILE A C 1
ATOM 626 O O . ILE A 1 80 ? -12.300 11.648 -14.460 1.00 54.88 80 ILE A O 1
ATOM 630 N N . TYR A 1 81 ? -11.576 10.013 -15.764 1.00 60.62 81 TYR A N 1
ATOM 631 C CA . TYR A 1 81 ? -12.867 9.286 -15.749 1.00 60.62 81 TYR A CA 1
ATOM 632 C C . TYR A 1 81 ? -12.920 7.956 -14.981 1.00 60.62 81 TYR A C 1
ATOM 634 O O . TYR A 1 81 ? -13.935 7.263 -15.043 1.00 60.62 81 TYR A O 1
ATOM 642 N N . SER A 1 82 ? -11.870 7.570 -14.251 1.00 62.81 82 SER A N 1
ATOM 643 C CA . SER A 1 82 ? -11.911 6.323 -13.465 1.00 62.81 82 SER A CA 1
ATOM 644 C C . SER A 1 82 ? -12.576 6.533 -12.095 1.00 62.81 82 SER A C 1
ATOM 646 O O . SER A 1 82 ? -12.252 7.515 -11.423 1.00 62.81 82 SER A O 1
ATOM 648 N N . PRO A 1 83 ? -13.475 5.630 -11.651 1.00 68.69 83 PRO A N 1
ATOM 649 C CA . PRO A 1 83 ? -14.052 5.692 -10.311 1.00 68.69 83 PRO A CA 1
ATOM 650 C C . PRO A 1 83 ? -12.950 5.580 -9.248 1.00 68.69 83 PRO A C 1
ATOM 652 O O . PRO A 1 83 ? -12.122 4.671 -9.296 1.00 68.69 83 PRO A O 1
ATOM 655 N N . GLN A 1 84 ? -12.944 6.521 -8.303 1.00 77.69 84 GLN A N 1
ATOM 656 C CA . GLN A 1 84 ? -11.951 6.615 -7.231 1.00 77.69 84 GLN A CA 1
ATOM 657 C C . GLN A 1 84 ? -12.504 6.041 -5.931 1.00 77.69 84 GLN A C 1
ATOM 659 O O . GLN A 1 84 ? -13.683 6.214 -5.610 1.00 77.69 84 GLN A O 1
ATOM 664 N N . ILE A 1 85 ? -11.632 5.411 -5.149 1.00 84.50 85 ILE A N 1
ATOM 665 C CA . ILE A 1 85 ? -11.942 5.046 -3.774 1.00 84.50 85 ILE A CA 1
ATOM 666 C C . ILE A 1 85 ? -11.763 6.303 -2.926 1.00 84.50 85 ILE 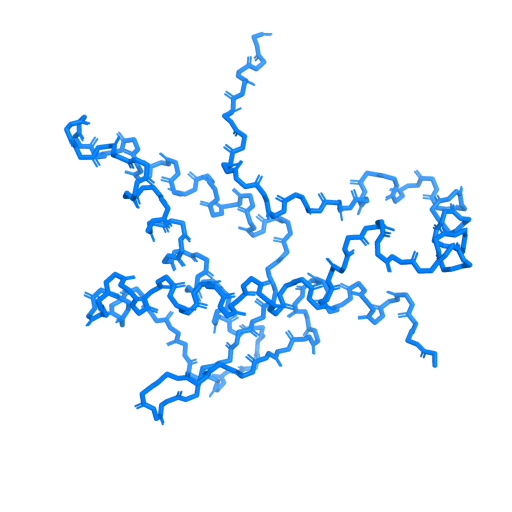A C 1
ATOM 668 O O . ILE A 1 85 ? -10.652 6.798 -2.748 1.00 84.50 85 ILE A O 1
ATOM 672 N N . THR A 1 86 ? -12.861 6.819 -2.387 1.00 85.75 86 THR A N 1
ATOM 673 C CA . THR A 1 86 ? -12.817 7.914 -1.414 1.00 85.75 86 THR A CA 1
ATOM 674 C C . THR A 1 86 ? -12.724 7.360 0.006 1.00 85.75 86 THR A C 1
ATOM 676 O O . THR A 1 86 ? -13.137 6.229 0.273 1.00 85.75 86 THR A O 1
ATOM 679 N N . GLU A 1 87 ? -12.237 8.171 0.949 1.00 85.44 87 GLU A N 1
ATOM 680 C CA . GLU A 1 87 ? -12.233 7.804 2.375 1.00 85.44 87 GLU A CA 1
ATOM 681 C C . GLU A 1 87 ? -13.641 7.435 2.867 1.00 85.44 87 GLU A C 1
ATOM 683 O O . GLU A 1 87 ? -13.805 6.473 3.610 1.00 85.44 87 GLU A O 1
ATOM 688 N N . MET A 1 88 ? -14.673 8.132 2.380 1.00 85.81 88 MET A N 1
ATOM 689 C CA . MET A 1 88 ? -16.071 7.849 2.714 1.00 85.81 88 MET A CA 1
ATOM 690 C C . MET A 1 88 ? -16.512 6.451 2.256 1.00 85.81 88 MET A C 1
ATOM 692 O O . MET A 1 88 ? -17.271 5.784 2.955 1.00 85.81 88 MET A O 1
ATOM 696 N N . VAL A 1 89 ? -16.046 5.979 1.095 1.00 87.12 89 VAL A N 1
ATOM 697 C CA . VAL A 1 89 ? -16.341 4.615 0.629 1.00 87.12 89 VAL A CA 1
ATOM 698 C C . VAL A 1 89 ? -15.681 3.590 1.549 1.00 87.12 89 VAL A C 1
ATOM 700 O O . VAL A 1 89 ? -16.349 2.656 1.981 1.00 87.12 89 VAL A O 1
ATOM 703 N N . LEU A 1 90 ? -14.412 3.797 1.915 1.00 87.88 90 LEU A N 1
ATOM 704 C CA . LEU A 1 90 ? -13.693 2.890 2.817 1.00 87.88 90 LEU A CA 1
ATOM 705 C C . LEU A 1 90 ? -14.269 2.878 4.236 1.00 87.88 90 LEU A C 1
ATOM 707 O O . LEU A 1 90 ? -14.290 1.829 4.865 1.00 87.88 90 LEU A O 1
ATOM 711 N N . GLN A 1 91 ? -14.781 4.003 4.737 1.00 87.25 91 GLN A N 1
ATOM 712 C CA . GLN A 1 91 ? -15.442 4.070 6.048 1.00 87.25 91 GLN A CA 1
ATOM 713 C C . GLN A 1 91 ? -16.750 3.267 6.110 1.00 87.25 91 GLN A C 1
ATOM 715 O O . GLN A 1 91 ? -17.167 2.873 7.196 1.00 87.25 91 GLN A O 1
ATOM 720 N N . ASN A 1 92 ? -17.384 3.009 4.961 1.00 88.56 92 ASN A N 1
ATOM 721 C CA . ASN A 1 92 ? -18.568 2.153 4.861 1.00 88.56 92 ASN A CA 1
ATOM 722 C C . ASN A 1 92 ? -18.223 0.669 4.634 1.00 88.56 92 ASN A C 1
ATOM 724 O O . ASN A 1 92 ? -19.127 -0.168 4.609 1.00 88.56 92 ASN A O 1
ATOM 728 N N . MET A 1 93 ? -16.942 0.333 4.452 1.00 89.81 93 MET A N 1
ATOM 729 C CA . MET A 1 93 ? -16.473 -1.045 4.319 1.00 89.81 93 MET A CA 1
ATOM 730 C C . MET A 1 93 ? -16.140 -1.643 5.683 1.00 89.81 93 MET A C 1
ATOM 732 O O . MET A 1 93 ? -15.728 -0.954 6.617 1.00 89.81 93 MET A O 1
ATOM 736 N N . THR A 1 94 ? -16.284 -2.960 5.793 1.00 90.31 94 THR A N 1
ATOM 737 C CA . THR A 1 94 ? -15.797 -3.687 6.968 1.00 90.31 94 THR A CA 1
ATOM 738 C C . THR A 1 94 ? -14.261 -3.728 6.980 1.00 90.31 94 THR A C 1
ATOM 740 O O . THR A 1 94 ? -13.641 -3.710 5.912 1.00 90.31 94 THR A O 1
ATOM 743 N N . PRO A 1 95 ? -13.611 -3.817 8.157 1.00 86.94 95 PRO A N 1
ATOM 744 C CA . PRO A 1 95 ? -12.152 -3.930 8.237 1.00 86.94 95 PRO A CA 1
ATOM 745 C C . PRO A 1 95 ? -11.579 -5.074 7.389 1.00 86.94 95 PRO A C 1
ATOM 747 O O . PRO A 1 95 ? -10.554 -4.894 6.734 1.00 86.94 95 PRO A O 1
ATOM 750 N N . ASP A 1 96 ? -12.274 -6.213 7.328 1.00 88.00 96 ASP A N 1
ATOM 751 C CA . ASP A 1 96 ? -11.860 -7.373 6.531 1.00 88.00 96 ASP A CA 1
ATOM 752 C C . ASP A 1 96 ? -11.848 -7.072 5.025 1.00 88.00 96 ASP A C 1
ATOM 754 O O . ASP A 1 96 ? -10.941 -7.502 4.315 1.00 88.00 96 ASP A O 1
ATOM 758 N N . GLU A 1 97 ? -12.809 -6.288 4.526 1.00 89.75 97 GLU A N 1
ATOM 759 C CA . GLU A 1 97 ? -12.839 -5.857 3.121 1.00 89.75 97 GLU A CA 1
ATOM 760 C C . GLU A 1 97 ? -11.688 -4.909 2.787 1.00 89.75 97 GLU A C 1
ATOM 762 O O . GLU A 1 97 ? -11.079 -5.026 1.723 1.00 89.75 97 GLU A O 1
ATOM 767 N N . ILE A 1 98 ? -11.362 -3.991 3.700 1.00 90.12 98 ILE A N 1
ATOM 768 C CA . ILE A 1 98 ? -10.235 -3.065 3.536 1.00 90.12 98 ILE A CA 1
ATOM 769 C C . ILE A 1 98 ? -8.923 -3.851 3.488 1.00 90.12 98 ILE A C 1
ATOM 771 O O . ILE A 1 98 ? -8.090 -3.614 2.613 1.00 90.12 98 ILE A O 1
ATOM 775 N N . ILE A 1 99 ? -8.748 -4.814 4.396 1.00 89.31 99 ILE A N 1
ATOM 776 C CA . ILE A 1 99 ? -7.561 -5.675 4.438 1.00 89.31 99 ILE A CA 1
ATOM 777 C C . ILE A 1 99 ? -7.476 -6.536 3.176 1.00 89.31 99 ILE A C 1
ATOM 779 O O . ILE A 1 99 ? -6.400 -6.652 2.594 1.00 89.31 99 ILE A O 1
ATOM 783 N N . PHE A 1 100 ? -8.595 -7.099 2.717 1.00 90.38 100 PHE A N 1
ATOM 784 C CA . PHE A 1 100 ? -8.650 -7.854 1.468 1.00 90.38 100 PHE A CA 1
ATOM 785 C C . PHE A 1 100 ? -8.193 -7.004 0.273 1.00 90.38 100 PHE A C 1
ATOM 787 O O . PHE A 1 100 ? -7.273 -7.402 -0.439 1.00 90.38 100 PHE A O 1
ATOM 794 N N . LEU A 1 101 ? -8.761 -5.804 0.094 1.00 90.44 101 LEU A N 1
ATOM 795 C CA . LEU A 1 101 ? -8.358 -4.882 -0.975 1.00 90.44 101 LEU A CA 1
ATOM 796 C C . LEU A 1 101 ? -6.876 -4.508 -0.889 1.00 90.44 101 LEU A C 1
ATOM 798 O O . LEU A 1 101 ? -6.187 -4.431 -1.905 1.00 90.44 101 LEU A O 1
ATOM 802 N N . TYR A 1 102 ? -6.380 -4.274 0.324 1.00 91.44 102 TYR A N 1
ATOM 803 C CA . TYR A 1 102 ? -4.980 -3.944 0.544 1.00 91.44 102 TYR A CA 1
ATOM 804 C C . TYR A 1 102 ? -4.046 -5.116 0.216 1.00 91.44 102 TYR A C 1
ATOM 806 O O . TYR A 1 102 ? -2.973 -4.907 -0.347 1.00 91.44 102 TYR A O 1
ATOM 814 N N . ASN A 1 103 ? -4.455 -6.353 0.497 1.00 91.06 103 ASN A N 1
ATOM 815 C CA . ASN A 1 103 ? -3.694 -7.541 0.116 1.00 91.06 103 ASN A CA 1
ATOM 816 C C . ASN A 1 103 ? -3.668 -7.736 -1.405 1.00 91.06 103 ASN A C 1
ATOM 818 O O . ASN A 1 103 ? -2.597 -7.984 -1.956 1.00 91.06 103 ASN A O 1
ATOM 822 N N . GLU A 1 104 ? -4.791 -7.534 -2.099 1.00 90.69 104 GLU A N 1
ATOM 823 C CA . GLU A 1 104 ? -4.822 -7.538 -3.569 1.00 90.69 104 GLU A CA 1
ATOM 824 C C . GLU A 1 104 ? -3.882 -6.469 -4.147 1.00 90.69 104 GLU A C 1
ATOM 826 O O . GLU A 1 104 ? -3.095 -6.740 -5.056 1.00 90.69 104 GLU A O 1
ATOM 831 N N . TYR A 1 105 ? -3.882 -5.267 -3.561 1.00 90.19 105 TYR A N 1
ATOM 832 C CA . TYR A 1 105 ? -2.928 -4.212 -3.902 1.00 90.19 105 TYR A CA 1
ATOM 833 C C . TYR A 1 105 ? -1.465 -4.638 -3.686 1.00 90.19 105 TYR A C 1
ATOM 835 O O . TYR A 1 105 ? -0.615 -4.372 -4.537 1.00 90.19 105 TYR A O 1
ATOM 843 N N . ARG A 1 106 ? -1.144 -5.323 -2.583 1.00 88.75 106 ARG A N 1
ATOM 844 C CA . ARG A 1 106 ? 0.220 -5.823 -2.335 1.00 88.75 106 ARG A CA 1
ATOM 845 C C . ARG A 1 106 ? 0.663 -6.824 -3.396 1.00 88.75 106 ARG A C 1
ATOM 847 O O . ARG A 1 106 ? 1.760 -6.674 -3.922 1.00 88.75 106 ARG A O 1
ATOM 854 N N . ILE A 1 107 ? -0.206 -7.760 -3.773 1.00 86.25 107 ILE A N 1
ATOM 855 C CA . ILE A 1 107 ? 0.067 -8.739 -4.836 1.00 86.25 107 ILE A CA 1
ATOM 856 C C . ILE A 1 107 ? 0.332 -8.028 -6.173 1.00 86.25 107 ILE A C 1
ATOM 858 O O . ILE A 1 107 ? 1.229 -8.407 -6.928 1.00 86.25 107 ILE A O 1
ATOM 862 N N . ILE A 1 108 ? -0.425 -6.969 -6.479 1.00 83.69 108 ILE A N 1
ATOM 863 C CA . ILE A 1 108 ? -0.203 -6.122 -7.663 1.00 83.69 108 ILE A CA 1
ATOM 864 C C . ILE A 1 108 ? 1.195 -5.489 -7.619 1.00 83.69 108 ILE A C 1
ATOM 866 O O . ILE A 1 108 ? 1.904 -5.521 -8.627 1.00 83.69 108 ILE A O 1
ATOM 870 N N . CYS A 1 109 ? 1.596 -4.944 -6.469 1.00 81.94 109 CYS A N 1
ATOM 871 C CA . CYS A 1 109 ? 2.911 -4.337 -6.265 1.00 81.94 109 CYS A CA 1
ATOM 872 C C . CYS A 1 109 ? 4.060 -5.351 -6.372 1.00 81.94 109 CYS A C 1
ATOM 874 O O . CYS A 1 109 ? 5.069 -5.059 -7.007 1.00 81.94 109 CYS A O 1
ATOM 876 N N . GLU A 1 110 ? 3.901 -6.552 -5.817 1.00 78.00 110 GLU A N 1
ATOM 877 C CA . GLU A 1 110 ? 4.890 -7.636 -5.915 1.00 78.00 110 GLU A CA 1
ATOM 878 C C . GLU A 1 110 ? 5.128 -8.055 -7.372 1.00 78.00 110 GLU A C 1
ATOM 880 O O . GLU A 1 110 ? 6.266 -8.266 -7.784 1.00 78.00 110 GLU A O 1
ATOM 885 N N . ARG A 1 111 ? 4.081 -8.076 -8.209 1.00 72.44 111 ARG A N 1
ATOM 886 C CA . ARG A 1 111 ? 4.218 -8.399 -9.643 1.00 72.44 111 ARG A CA 1
ATOM 887 C C . ARG A 1 111 ? 5.046 -7.381 -10.426 1.00 72.44 111 ARG A C 1
ATOM 889 O O . ARG A 1 111 ? 5.726 -7.761 -11.377 1.00 72.44 111 ARG A O 1
ATOM 896 N N . VAL A 1 112 ? 4.966 -6.098 -10.076 1.00 68.25 112 VAL A N 1
ATOM 897 C CA . VAL A 1 112 ? 5.733 -5.032 -10.756 1.00 68.25 112 VAL A CA 1
ATOM 898 C C . VAL A 1 112 ? 7.092 -4.772 -10.124 1.00 68.25 112 VAL A C 1
ATOM 900 O O . VAL A 1 112 ? 7.963 -4.154 -10.742 1.00 68.25 112 VAL A O 1
ATOM 903 N N . ASN A 1 113 ? 7.288 -5.241 -8.897 1.00 66.75 113 ASN A N 1
ATOM 904 C CA . ASN A 1 113 ? 8.543 -5.130 -8.187 1.00 66.75 113 ASN A CA 1
ATOM 905 C C . ASN A 1 113 ? 8.895 -6.453 -7.494 1.00 66.75 113 ASN A C 1
ATOM 907 O O . ASN A 1 113 ? 8.853 -6.517 -6.264 1.00 66.75 113 ASN A O 1
ATOM 911 N N . PRO A 1 114 ? 9.237 -7.497 -8.273 1.00 60.81 114 PRO A N 1
ATOM 912 C CA . PRO A 1 114 ? 9.663 -8.765 -7.704 1.00 60.81 114 PRO A CA 1
ATOM 913 C C . PRO A 1 114 ? 10.935 -8.564 -6.880 1.00 60.81 114 PRO A C 1
ATOM 915 O O . PRO A 1 114 ? 11.793 -7.739 -7.223 1.00 60.81 114 PRO A O 1
ATOM 918 N N . SER A 1 115 ? 11.052 -9.327 -5.796 1.00 60.53 115 SER A N 1
ATOM 919 C CA . SER A 1 115 ? 12.246 -9.335 -4.954 1.00 60.53 115 SER A CA 1
ATOM 920 C C . SER A 1 115 ? 13.478 -9.643 -5.804 1.00 60.53 115 SER A C 1
ATOM 922 O O . SER A 1 115 ? 13.437 -10.501 -6.685 1.00 60.53 115 SER A O 1
ATOM 924 N N . LEU A 1 116 ? 14.602 -8.969 -5.535 1.00 57.25 116 LEU A N 1
ATOM 925 C CA . LEU A 1 116 ? 15.858 -9.215 -6.261 1.00 57.25 116 LEU A CA 1
ATOM 926 C C . LEU A 1 116 ? 16.283 -10.691 -6.236 1.00 57.25 116 LEU A C 1
ATOM 928 O O . LEU A 1 116 ? 16.912 -11.166 -7.175 1.00 57.25 116 LEU A O 1
ATOM 932 N N . GLU A 1 117 ? 15.933 -11.395 -5.162 1.00 55.75 117 GLU A N 1
ATOM 933 C CA . GLU A 1 117 ? 16.229 -12.811 -4.939 1.00 55.75 117 GLU A CA 1
ATOM 934 C C . GLU A 1 117 ? 15.443 -13.746 -5.871 1.00 55.75 117 GLU A C 1
ATOM 936 O O . GLU A 1 117 ? 15.868 -14.871 -6.118 1.00 55.75 117 GLU A O 1
ATOM 941 N N . GLU A 1 118 ? 14.323 -13.274 -6.422 1.00 58.19 118 GLU A N 1
ATOM 942 C CA . GLU A 1 118 ? 13.461 -14.021 -7.344 1.00 58.19 118 GLU A CA 1
ATOM 943 C C . GLU A 1 118 ? 13.814 -13.761 -8.816 1.00 58.19 118 GLU A C 1
ATOM 945 O O . GLU A 1 118 ? 13.290 -14.423 -9.718 1.00 58.19 118 GLU A O 1
ATOM 950 N N . LEU A 1 119 ? 14.714 -12.809 -9.087 1.00 61.84 119 LEU A N 1
ATOM 951 C CA . LEU A 1 119 ? 15.177 -12.533 -10.440 1.00 61.84 119 LEU A CA 1
ATOM 952 C C . LEU A 1 119 ? 16.196 -13.595 -10.889 1.00 61.84 119 LEU A C 1
ATOM 954 O O . LEU A 1 119 ? 17.128 -13.920 -10.150 1.00 61.84 119 LEU A O 1
ATOM 958 N N . PRO A 1 120 ? 16.089 -14.103 -12.131 1.00 74.38 120 PRO A N 1
ATOM 959 C CA . PRO A 1 120 ? 17.146 -14.909 -12.731 1.00 74.38 120 PRO A CA 1
ATOM 960 C C . PRO A 1 120 ? 18.484 -14.161 -12.683 1.00 74.38 120 PRO A C 1
ATOM 962 O O . PRO A 1 120 ? 18.526 -12.963 -12.976 1.00 74.38 120 PRO A O 1
ATOM 965 N N . ARG A 1 121 ? 19.573 -14.869 -12.351 1.00 72.00 121 ARG A N 1
ATOM 966 C CA . ARG A 1 121 ? 20.917 -14.275 -12.196 1.00 72.00 121 ARG A CA 1
ATOM 967 C C . ARG A 1 121 ? 21.336 -13.442 -13.405 1.00 72.00 121 ARG A C 1
ATOM 969 O O . ARG A 1 121 ? 21.837 -12.341 -13.229 1.00 72.00 121 ARG A O 1
ATOM 976 N N . ASP A 1 122 ? 21.011 -13.911 -14.604 1.00 74.00 122 ASP A N 1
ATOM 977 C CA . ASP A 1 122 ? 21.331 -13.228 -15.858 1.00 74.00 122 ASP A CA 1
ATOM 978 C C . ASP A 1 122 ? 20.728 -11.810 -15.916 1.00 74.00 122 ASP A C 1
ATOM 980 O O . ASP A 1 122 ? 21.390 -10.859 -16.319 1.00 74.00 122 ASP A O 1
ATOM 984 N N . LYS A 1 123 ? 19.491 -11.634 -15.426 1.00 66.62 123 LYS A N 1
ATOM 985 C CA . LYS A 1 123 ? 18.830 -10.320 -15.355 1.00 66.62 123 LYS A CA 1
ATOM 986 C C . LYS A 1 123 ? 19.349 -9.453 -14.216 1.00 66.62 123 LYS A C 1
ATOM 988 O O . LYS A 1 123 ? 19.346 -8.228 -14.323 1.00 66.62 123 LYS A O 1
ATOM 993 N N . LEU A 1 124 ? 19.750 -10.079 -13.112 1.00 67.62 124 LEU A N 1
ATOM 994 C CA . LEU A 1 124 ? 20.344 -9.384 -11.976 1.00 67.62 124 LEU A CA 1
ATOM 995 C C . LEU A 1 124 ? 21.691 -8.763 -12.369 1.00 67.62 124 LEU A C 1
ATOM 997 O O . LEU A 1 124 ? 21.944 -7.603 -12.048 1.00 67.62 124 LEU A O 1
ATOM 1001 N N . ASP A 1 125 ? 22.518 -9.507 -13.100 1.00 73.69 125 AS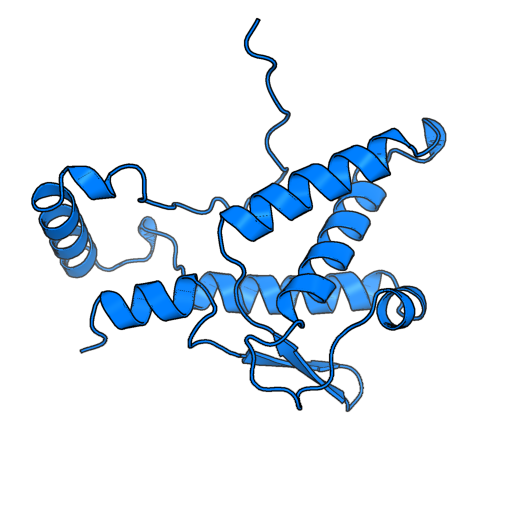P A N 1
ATOM 1002 C CA . ASP A 1 125 ? 23.823 -9.040 -13.567 1.00 73.69 125 ASP A CA 1
ATOM 1003 C C . ASP A 1 125 ? 23.681 -7.885 -14.573 1.00 73.69 125 ASP A C 1
ATOM 1005 O O . ASP A 1 125 ? 24.387 -6.881 -14.456 1.00 73.69 125 ASP A O 1
ATOM 1009 N N . GLU A 1 126 ? 22.710 -7.954 -15.492 1.00 72.50 126 GLU A N 1
ATOM 1010 C CA . GLU A 1 126 ? 22.362 -6.842 -16.393 1.00 72.50 126 GLU A CA 1
ATOM 1011 C C . GLU A 1 126 ? 21.973 -5.570 -15.620 1.00 72.50 126 GLU A C 1
ATOM 1013 O O . GLU A 1 126 ? 22.524 -4.494 -15.869 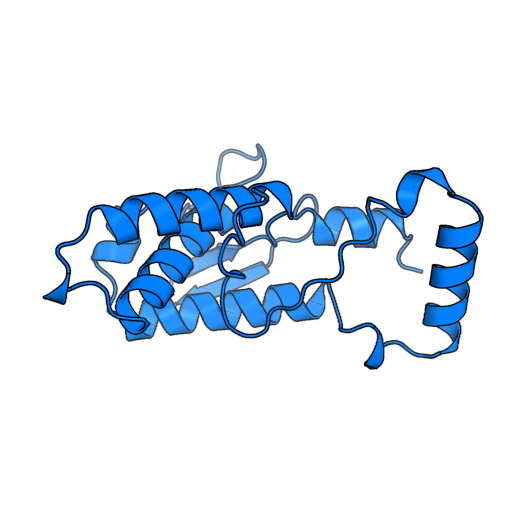1.00 72.50 126 GLU A O 1
ATOM 1018 N N . LEU A 1 127 ? 21.084 -5.701 -14.628 1.00 64.56 127 LEU A N 1
ATOM 1019 C CA . LEU A 1 127 ? 20.657 -4.604 -13.754 1.00 64.56 127 LEU A CA 1
ATOM 1020 C C . LEU A 1 127 ? 21.838 -3.972 -13.008 1.00 64.56 127 LEU A C 1
ATOM 1022 O O . LEU A 1 127 ? 21.961 -2.748 -12.938 1.00 64.56 127 LEU A O 1
ATOM 1026 N N . VAL A 1 128 ? 22.727 -4.799 -12.458 1.00 69.06 128 VAL A N 1
ATOM 1027 C CA . VAL A 1 128 ? 23.924 -4.345 -11.739 1.00 69.06 128 VAL A CA 1
ATOM 1028 C C . VAL A 1 128 ? 24.866 -3.574 -12.665 1.00 69.06 128 VAL A C 1
ATOM 1030 O O . VAL A 1 128 ? 25.415 -2.546 -12.258 1.00 69.06 128 VAL A O 1
ATOM 1033 N N . GLU A 1 129 ? 25.046 -4.019 -13.907 1.00 74.12 129 GLU A N 1
ATOM 1034 C CA . GLU A 1 129 ? 25.875 -3.321 -14.892 1.00 74.12 129 GLU A CA 1
ATOM 1035 C C . GLU A 1 129 ? 25.257 -1.990 -15.351 1.00 74.12 129 GLU A C 1
ATOM 1037 O O . GLU A 1 129 ? 25.979 -1.000 -15.504 1.00 74.12 129 GLU A O 1
ATOM 1042 N N . GLU A 1 130 ? 23.933 -1.906 -15.502 1.00 66.25 130 GLU A N 1
ATOM 1043 C CA . GLU A 1 130 ? 23.238 -0.639 -15.778 1.00 66.25 130 GLU A CA 1
ATOM 1044 C C . GLU A 1 130 ? 23.377 0.364 -14.621 1.00 66.25 130 GLU A C 1
ATOM 1046 O O . GLU A 1 130 ? 23.695 1.539 -14.839 1.00 66.25 130 GLU A O 1
ATOM 1051 N N . ILE A 1 131 ? 23.241 -0.104 -13.378 1.00 63.66 131 ILE A N 1
ATOM 1052 C CA . ILE A 1 131 ? 23.448 0.699 -12.164 1.00 63.66 131 ILE A CA 1
ATOM 1053 C C . ILE A 1 131 ? 24.886 1.224 -12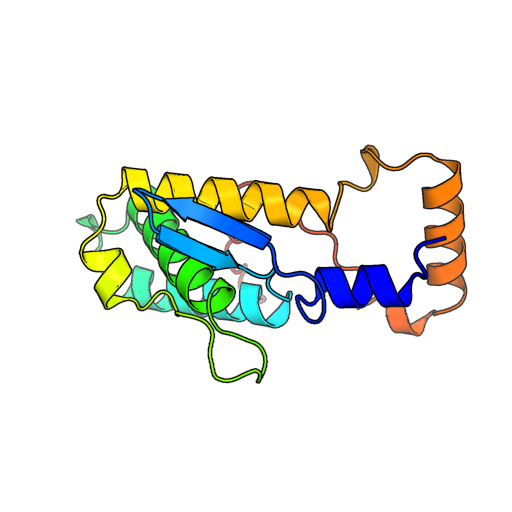.082 1.00 63.66 131 ILE A C 1
ATOM 1055 O O . ILE A 1 131 ? 25.110 2.386 -11.740 1.00 63.66 131 ILE A O 1
ATOM 1059 N N . LYS A 1 132 ? 25.882 0.383 -12.387 1.00 67.56 132 LYS A N 1
ATOM 1060 C CA . LYS A 1 132 ? 27.301 0.780 -12.365 1.00 67.56 132 LYS A CA 1
ATOM 1061 C C . LYS A 1 132 ? 27.608 1.871 -13.391 1.00 67.56 132 LYS A C 1
ATOM 1063 O O . LYS A 1 132 ? 28.423 2.752 -13.106 1.00 67.56 132 LYS A O 1
ATOM 1068 N N . LYS A 1 133 ? 26.965 1.825 -14.564 1.00 70.44 133 LYS A N 1
ATOM 1069 C CA . LYS A 1 133 ? 27.109 2.837 -15.626 1.00 70.44 133 LYS A CA 1
ATOM 1070 C C . LYS A 1 133 ? 26.473 4.169 -15.235 1.00 70.44 133 LYS A C 1
ATOM 1072 O O . LYS A 1 133 ? 27.041 5.220 -15.521 1.00 70.44 133 LYS A O 1
ATOM 1077 N N . ASN A 1 134 ? 25.360 4.134 -14.509 1.00 57.09 134 ASN A N 1
ATOM 1078 C CA . ASN A 1 134 ? 24.678 5.323 -14.015 1.00 57.09 134 ASN A CA 1
ATOM 1079 C C . ASN A 1 134 ? 24.988 5.593 -12.533 1.00 57.09 134 ASN A C 1
ATOM 1081 O O . ASN A 1 134 ? 24.152 5.405 -11.650 1.00 57.09 134 ASN A O 1
ATOM 1085 N N . LYS A 1 135 ? 26.190 6.123 -12.254 1.00 49.94 135 LYS A N 1
ATOM 1086 C CA . LYS A 1 135 ? 26.623 6.518 -10.893 1.00 49.94 135 LYS A CA 1
ATOM 1087 C C . LYS A 1 135 ? 25.634 7.435 -10.151 1.00 49.94 135 LYS A C 1
ATOM 1089 O O . LYS A 1 135 ? 25.617 7.411 -8.926 1.00 49.94 135 LYS A O 1
ATOM 1094 N N . PHE A 1 136 ? 24.821 8.210 -10.873 1.00 46.09 136 PHE A N 1
ATOM 1095 C CA . PHE A 1 136 ? 23.816 9.128 -10.317 1.00 46.09 136 PHE A CA 1
ATOM 1096 C C . PHE A 1 136 ? 22.492 8.450 -9.910 1.00 46.09 136 PHE A C 1
ATOM 1098 O O . PHE A 1 136 ? 21.698 9.045 -9.189 1.00 46.09 136 PHE A O 1
ATOM 1105 N N . THR A 1 137 ? 22.241 7.210 -10.345 1.00 46.75 137 THR A N 1
ATOM 1106 C CA . THR A 1 137 ? 20.975 6.486 -10.099 1.00 46.75 137 THR A CA 1
ATOM 1107 C C . THR A 1 137 ? 21.071 5.546 -8.899 1.00 46.75 137 THR A C 1
ATOM 1109 O O . THR A 1 137 ? 20.085 4.925 -8.513 1.00 46.75 137 THR A O 1
ATOM 1112 N N . ARG A 1 138 ? 22.243 5.459 -8.256 1.00 40.34 138 ARG A N 1
ATOM 1113 C CA . ARG A 1 138 ? 22.445 4.621 -7.067 1.00 40.34 138 ARG A CA 1
ATOM 1114 C C . ARG A 1 138 ? 21.564 5.059 -5.891 1.00 40.34 138 ARG A C 1
ATOM 1116 O O . ARG A 1 138 ? 21.060 4.205 -5.173 1.00 40.34 138 ARG A O 1
ATOM 1123 N N . ASP A 1 139 ? 21.285 6.358 -5.792 1.00 40.88 139 ASP A N 1
ATOM 1124 C CA . ASP A 1 139 ? 20.359 6.942 -4.810 1.00 40.88 139 ASP A CA 1
ATOM 1125 C C . ASP A 1 139 ? 18.875 6.717 -5.169 1.00 40.88 139 ASP A C 1
ATOM 1127 O O . ASP A 1 139 ? 17.985 6.997 -4.370 1.00 40.88 139 ASP A O 1
ATOM 1131 N N . ARG A 1 140 ? 18.591 6.204 -6.375 1.00 39.00 140 ARG A N 1
ATOM 1132 C CA . ARG A 1 140 ? 17.247 5.868 -6.877 1.00 39.00 140 ARG A CA 1
ATOM 1133 C C . ARG A 1 140 ? 16.997 4.361 -6.956 1.00 39.00 140 ARG A C 1
ATOM 1135 O O . ARG A 1 140 ? 15.960 3.944 -7.468 1.00 39.00 140 ARG A O 1
ATOM 1142 N N . LEU A 1 141 ? 17.917 3.538 -6.448 1.00 41.34 141 LEU A N 1
ATOM 1143 C CA . LEU A 1 141 ? 17.680 2.107 -6.287 1.00 41.34 141 LEU A CA 1
ATOM 1144 C C . LEU A 1 141 ? 16.710 1.877 -5.144 1.00 41.34 141 LEU A C 1
ATOM 1146 O O . LEU A 1 141 ? 17.069 1.784 -3.973 1.00 41.34 141 LEU A O 1
ATOM 1150 N N . ILE A 1 142 ? 15.447 1.824 -5.528 1.00 47.31 142 ILE A N 1
ATOM 1151 C CA . ILE A 1 142 ? 14.337 1.617 -4.628 1.00 47.31 142 ILE A CA 1
ATOM 1152 C C . ILE A 1 142 ? 14.147 0.110 -4.480 1.00 47.31 142 ILE A C 1
ATOM 1154 O O . ILE A 1 142 ? 13.558 -0.551 -5.334 1.00 47.31 142 ILE A O 1
ATOM 1158 N N . PHE A 1 143 ? 14.656 -0.427 -3.378 1.00 43.97 143 PHE A N 1
ATOM 1159 C CA . PHE A 1 143 ? 14.306 -1.759 -2.905 1.00 43.97 143 PHE A CA 1
ATOM 1160 C C . PHE A 1 143 ? 13.178 -1.613 -1.890 1.00 43.97 143 PHE A C 1
ATOM 1162 O O . PHE A 1 143 ? 13.362 -1.013 -0.832 1.00 43.97 143 PHE A O 1
ATOM 1169 N N . PHE A 1 144 ? 11.994 -2.122 -2.224 1.00 44.03 144 PHE A N 1
ATOM 1170 C CA . PHE A 1 144 ? 10.886 -2.157 -1.282 1.00 44.03 144 PHE A CA 1
ATOM 1171 C C . PHE A 1 144 ? 10.986 -3.418 -0.431 1.00 44.03 144 PHE A C 1
ATOM 1173 O O . PHE A 1 144 ? 10.762 -4.522 -0.917 1.00 44.03 144 PHE A O 1
ATOM 1180 N N . ALA A 1 145 ? 11.240 -3.235 0.860 1.00 35.44 145 ALA A N 1
ATOM 1181 C CA . ALA A 1 145 ? 10.756 -4.167 1.860 1.00 35.44 145 ALA A CA 1
ATOM 1182 C C . ALA A 1 145 ? 9.254 -3.895 2.040 1.00 35.44 145 ALA A C 1
ATOM 1184 O O . ALA A 1 145 ? 8.859 -3.035 2.825 1.00 35.44 145 ALA A O 1
ATOM 1185 N N . ILE A 1 146 ? 8.395 -4.600 1.298 1.00 40.25 146 ILE A N 1
ATOM 1186 C CA . ILE A 1 146 ? 6.969 -4.709 1.655 1.00 40.25 146 ILE A CA 1
ATOM 1187 C C . ILE A 1 146 ? 6.875 -5.773 2.758 1.00 40.25 146 ILE A C 1
ATOM 1189 O O . ILE A 1 146 ? 6.314 -6.850 2.578 1.00 40.25 146 ILE A O 1
ATOM 1193 N N . GLY A 1 147 ? 7.522 -5.496 3.886 1.00 35.66 147 GLY A N 1
ATOM 1194 C CA . GLY A 1 147 ? 7.716 -6.431 4.982 1.00 35.66 147 GLY A CA 1
ATOM 1195 C C . GLY A 1 147 ? 7.752 -5.668 6.292 1.00 35.66 147 GLY A C 1
ATOM 1196 O O . GLY A 1 147 ? 8.787 -5.134 6.659 1.00 35.66 147 GLY A O 1
ATOM 1197 N N . GLU A 1 148 ? 6.581 -5.615 6.926 1.00 37.66 148 GLU A N 1
ATOM 1198 C CA . GLU A 1 148 ? 6.342 -5.353 8.348 1.00 37.66 148 GLU A CA 1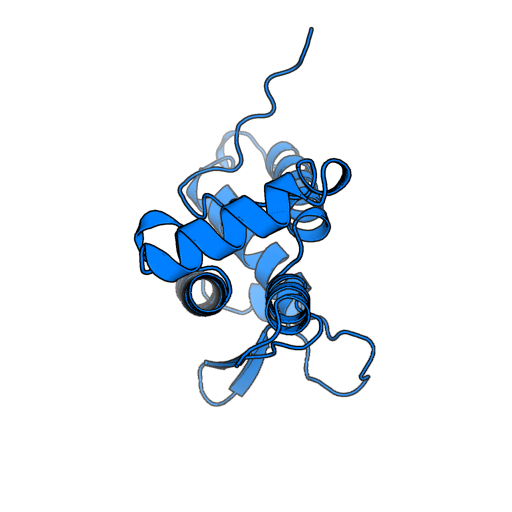
ATOM 1199 C C . GLU A 1 148 ? 6.946 -4.061 8.931 1.00 37.66 148 GLU A C 1
ATOM 1201 O O . GLU A 1 148 ? 8.124 -3.977 9.253 1.00 37.66 148 GLU A O 1
ATOM 1206 N N . SER A 1 149 ? 6.063 -3.086 9.184 1.00 38.97 149 SER A N 1
ATOM 1207 C CA . SER A 1 149 ? 6.286 -1.785 9.843 1.00 38.97 149 SER A CA 1
ATOM 1208 C C . SER A 1 149 ? 6.941 -0.691 8.983 1.00 38.97 149 SER A C 1
ATOM 1210 O O . SER A 1 149 ? 8.017 -0.872 8.418 1.00 38.97 149 SER A O 1
ATOM 1212 N N . CYS A 1 150 ? 6.312 0.501 8.913 1.00 39.66 150 CYS A N 1
ATOM 1213 C CA . CYS A 1 150 ? 7.086 1.714 8.610 1.00 39.66 150 CYS A CA 1
ATOM 1214 C C . CYS A 1 150 ? 8.237 1.710 9.631 1.00 39.66 150 CYS A C 1
ATOM 1216 O O . CYS A 1 150 ? 7.949 1.590 10.829 1.00 39.66 150 CYS A O 1
ATOM 1218 N N . PRO A 1 151 ? 9.507 1.831 9.210 1.00 39.00 151 PRO A N 1
ATOM 1219 C CA . PRO A 1 151 ? 10.597 1.910 10.164 1.00 39.00 151 PRO A CA 1
ATOM 1220 C C . PRO A 1 151 ? 10.293 3.063 11.130 1.00 39.00 151 PRO A C 1
ATOM 1222 O O . PRO A 1 151 ? 9.884 4.142 10.675 1.00 39.00 151 PRO A O 1
ATOM 1225 N N . PRO A 1 152 ? 10.427 2.865 12.455 1.00 34.44 152 PRO A N 1
ATOM 1226 C CA . PRO A 1 152 ? 10.303 3.973 13.381 1.00 34.44 152 PRO A CA 1
ATOM 1227 C C . PRO A 1 152 ? 11.311 5.031 12.937 1.00 34.44 152 PRO A C 1
ATOM 1229 O O . PRO A 1 152 ? 12.476 4.714 12.694 1.00 34.44 152 PRO A O 1
ATOM 1232 N N . PHE A 1 153 ? 10.857 6.276 12.783 1.00 37.94 153 PHE A N 1
ATOM 1233 C CA . PHE A 1 153 ? 11.743 7.416 12.574 1.00 37.94 153 PHE A CA 1
ATOM 1234 C C . PHE A 1 153 ? 12.733 7.446 13.746 1.00 37.94 153 PHE A C 1
ATOM 1236 O O . PHE A 1 153 ? 12.426 7.957 14.824 1.00 37.94 153 PHE A O 1
ATOM 1243 N N . ILE A 1 154 ? 13.918 6.863 13.558 1.00 30.75 154 ILE A N 1
ATOM 1244 C CA . ILE A 1 154 ? 15.036 7.053 14.469 1.00 30.75 154 ILE A CA 1
ATOM 1245 C C . ILE A 1 154 ? 15.431 8.511 14.277 1.00 30.75 154 ILE A C 1
ATOM 1247 O O . ILE A 1 154 ? 15.963 8.893 13.234 1.00 30.75 154 ILE A O 1
ATOM 1251 N N . LYS A 1 155 ? 15.088 9.340 15.268 1.00 33.62 155 LYS A N 1
ATOM 1252 C CA . LYS A 1 155 ? 15.574 10.714 15.378 1.00 33.62 155 LYS A CA 1
ATOM 1253 C C . LYS A 1 155 ? 17.094 10.679 15.230 1.00 33.62 155 LYS A C 1
ATOM 1255 O O . LYS A 1 155 ? 17.772 10.129 16.094 1.00 33.62 155 LYS A O 1
ATOM 1260 N N . GLN A 1 156 ? 17.615 11.263 14.156 1.00 34.84 156 GLN A N 1
ATOM 1261 C CA . GLN A 1 156 ? 19.004 11.696 14.146 1.00 34.84 156 GLN A CA 1
ATOM 1262 C C . GLN A 1 156 ? 19.080 12.907 15.076 1.00 34.84 156 GLN A C 1
ATOM 1264 O O . GLN A 1 156 ? 18.495 13.954 14.801 1.00 34.84 156 GLN A O 1
ATOM 1269 N N . SER A 1 157 ? 19.668 12.664 16.244 1.00 42.56 157 SER A N 1
ATOM 1270 C CA . SER A 1 157 ? 20.111 13.653 17.227 1.00 42.56 157 SER A CA 1
ATOM 1271 C C . SER A 1 157 ? 21.260 14.493 16.693 1.00 42.56 157 SER A C 1
ATOM 1273 O O . SER A 1 157 ? 22.128 13.883 16.027 1.00 42.56 157 SER A O 1
#

Mean predicted aligned error: 11.53 Å